Protein AF-A0A1E3SKC9-F1 (afdb_monomer_lite)

Foldseek 3Di:
DWDFQADQAFHQQVVSQVVLVVSLQPAEEEAEPEPVDGDDDPSRQKGFHAKPVHGRDIDDSDDHIYTYIYGD

pLDDT: mean 96.93, std 3.45, range [75.38, 98.69]

InterPro domains:
  IPR005543 PASTA domain [PF03793] (3-70)
  IPR005543 PASTA domain [PS51178] (1-71)
  IPR005543 PASTA domain [cd06577] (4-69)

Secondary structure (DSSP, 8-state):
-EEEPPP-TTSBHHHHHHHHHHHT-S-EEEEE--TT--S-S-GGG-EEEEEESPTT-EEETTS-EEEEEE--

Organism: Mycobacterium intermedium (NCBI:txid28445)

Structure (mmCIF, N/CA/C/O backbone):
data_AF-A0A1E3SKC9-F1
#
_entry.id   AF-A0A1E3SKC9-F1
#
loop_
_atom_site.group_PDB
_atom_site.id
_atom_site.type_symbol
_atom_site.label_atom_id
_atom_site.label_alt_id
_atom_site.label_comp_id
_atom_site.label_asym_id
_atom_site.label_entity_id
_atom_site.label_seq_id
_atom_site.pdbx_PDB_ins_code
_atom_site.Cartn_x
_atom_site.Cartn_y
_atom_site.Cartn_z
_atom_site.occupancy
_atom_site.B_iso_or_equiv
_atom_site.auth_seq_id
_atom_site.auth_comp_id
_atom_site.auth_asym_id
_atom_site.au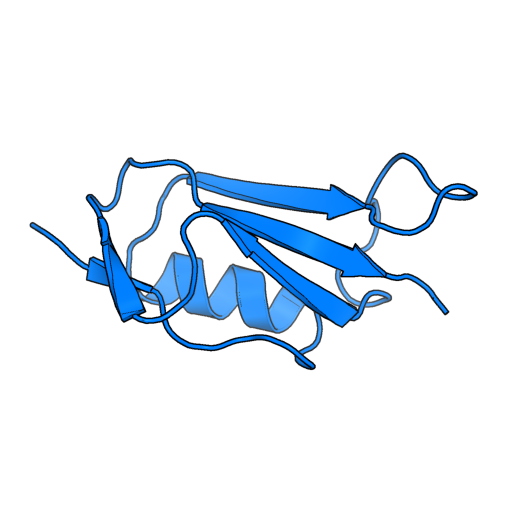th_atom_id
_atom_site.pdbx_PDB_model_num
ATOM 1 N N . MET A 1 1 ? -13.453 0.426 16.153 1.00 75.38 1 MET A N 1
ATOM 2 C CA . MET 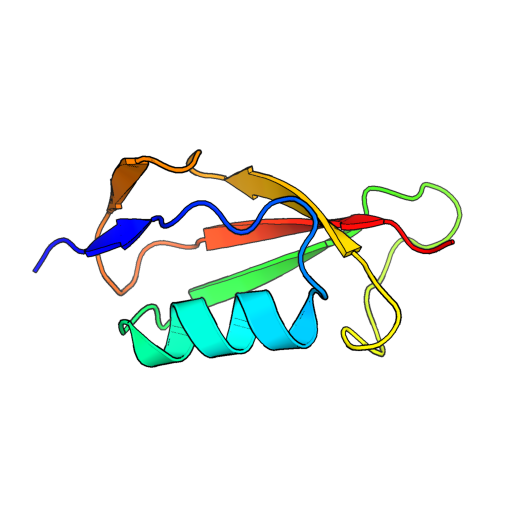A 1 1 ? -12.098 0.464 16.747 1.00 75.38 1 MET A CA 1
ATOM 3 C C . MET A 1 1 ? -11.185 1.094 15.710 1.00 75.38 1 MET A C 1
ATOM 5 O O . MET A 1 1 ? -11.314 0.727 14.548 1.00 75.38 1 MET A O 1
ATOM 9 N N . ALA A 1 2 ? -10.383 2.089 16.088 1.00 93.44 2 ALA A N 1
ATOM 10 C CA . ALA A 1 2 ? -9.489 2.774 15.155 1.00 93.44 2 ALA A CA 1
ATOM 11 C C . ALA A 1 2 ? -8.102 2.119 15.178 1.00 93.44 2 ALA A C 1
ATOM 13 O O . ALA A 1 2 ? -7.626 1.736 16.247 1.00 93.44 2 ALA A O 1
ATOM 14 N N . ILE A 1 3 ? -7.478 1.994 14.011 1.00 96.50 3 ILE A N 1
ATOM 15 C CA . ILE A 1 3 ? -6.136 1.448 13.818 1.00 96.50 3 ILE A CA 1
ATOM 16 C C . ILE A 1 3 ? -5.293 2.544 13.167 1.00 96.50 3 ILE A C 1
ATOM 18 O O . ILE A 1 3 ? -5.703 3.155 12.180 1.00 96.50 3 ILE A O 1
ATOM 22 N N . THR A 1 4 ? -4.113 2.806 13.722 1.00 98.00 4 THR A N 1
ATOM 23 C CA . THR A 1 4 ? -3.166 3.759 13.136 1.00 98.00 4 THR A CA 1
ATOM 24 C C . THR A 1 4 ? -2.407 3.101 11.990 1.00 98.00 4 THR A C 1
ATOM 26 O O . THR A 1 4 ? -1.815 2.033 12.163 1.00 98.00 4 THR A O 1
ATOM 29 N N . ILE A 1 5 ? -2.401 3.746 10.824 1.00 97.94 5 ILE A N 1
ATOM 30 C CA . ILE A 1 5 ? -1.685 3.263 9.642 1.00 97.94 5 ILE A CA 1
ATOM 31 C C . ILE A 1 5 ? -0.171 3.354 9.907 1.00 97.94 5 ILE A C 1
ATOM 33 O O . ILE A 1 5 ? 0.340 4.456 10.127 1.00 97.94 5 ILE A O 1
ATOM 37 N N . PRO A 1 6 ? 0.576 2.235 9.902 1.00 98.00 6 PRO A N 1
ATOM 38 C CA . PRO A 1 6 ? 2.025 2.263 10.060 1.00 98.00 6 PRO A CA 1
ATOM 39 C C . PRO A 1 6 ? 2.707 2.807 8.803 1.00 98.00 6 PRO A C 1
ATOM 41 O O . PRO A 1 6 ? 2.206 2.644 7.691 1.00 98.00 6 PRO A O 1
ATOM 44 N N . ASP A 1 7 ? 3.911 3.355 8.964 1.00 98.25 7 ASP A N 1
ATOM 45 C CA . ASP A 1 7 ? 4.754 3.640 7.807 1.00 98.25 7 ASP A CA 1
ATOM 46 C C . ASP A 1 7 ? 5.289 2.332 7.199 1.00 98.25 7 ASP A C 1
ATOM 48 O O . ASP A 1 7 ? 5.890 1.482 7.873 1.00 98.25 7 ASP A O 1
ATOM 52 N N . VAL A 1 8 ? 4.991 2.147 5.915 1.00 98.31 8 VAL A N 1
ATOM 53 C CA . VAL A 1 8 ? 5.382 0.989 5.103 1.00 98.31 8 VAL A CA 1
ATOM 54 C C . VAL A 1 8 ? 6.037 1.399 3.786 1.00 98.31 8 VAL A C 1
ATOM 56 O O . VAL A 1 8 ? 6.286 0.546 2.933 1.00 98.31 8 VAL A O 1
ATOM 59 N N . ILE A 1 9 ? 6.335 2.686 3.608 1.00 98.44 9 ILE A N 1
ATOM 60 C CA . ILE A 1 9 ? 7.015 3.189 2.415 1.00 98.44 9 ILE A CA 1
ATOM 61 C C . ILE A 1 9 ? 8.411 2.551 2.321 1.00 98.44 9 ILE A C 1
ATOM 63 O O . ILE A 1 9 ? 9.083 2.310 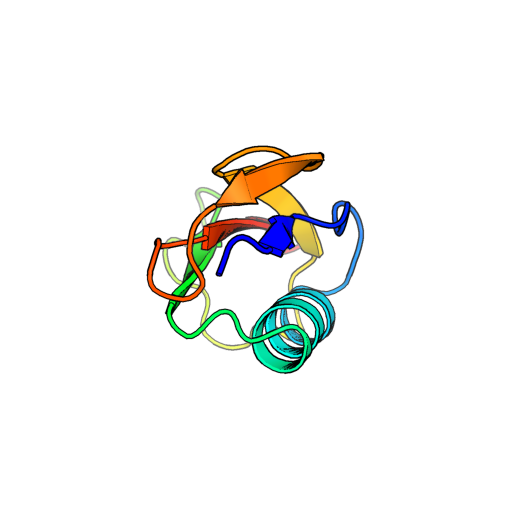3.323 1.00 98.44 9 ILE A O 1
ATOM 67 N N . GLY A 1 10 ? 8.825 2.196 1.105 1.00 98.38 10 GLY A N 1
ATOM 68 C CA . GLY A 1 10 ? 10.074 1.482 0.831 1.00 98.38 10 GLY A CA 1
ATOM 69 C C . GLY A 1 10 ? 10.012 -0.030 1.067 1.00 98.38 10 GLY A C 1
ATOM 70 O O . GLY A 1 10 ? 10.945 -0.740 0.693 1.00 98.38 10 GLY A O 1
ATOM 71 N N . GLN A 1 11 ? 8.925 -0.560 1.637 1.00 98.62 11 GLN A N 1
ATOM 72 C CA . GLN A 1 11 ? 8.756 -2.004 1.794 1.00 98.62 11 GLN A CA 1
ATOM 73 C C . GLN A 1 11 ? 8.277 -2.662 0.502 1.00 98.62 11 GLN A C 1
ATOM 75 O O . GLN A 1 11 ? 7.640 -2.051 -0.357 1.00 98.62 11 GLN A O 1
ATOM 80 N N . ASN A 1 12 ? 8.520 -3.965 0.409 1.00 98.62 12 ASN A N 1
ATOM 81 C CA . ASN A 1 12 ? 7.885 -4.811 -0.588 1.00 98.62 12 ASN A CA 1
ATOM 82 C C . ASN A 1 12 ? 6.350 -4.761 -0.453 1.00 98.62 12 ASN A C 1
ATOM 84 O O . ASN A 1 12 ? 5.824 -4.922 0.652 1.00 98.62 12 ASN A O 1
ATOM 88 N N . ALA A 1 13 ? 5.623 -4.606 -1.562 1.00 98.50 13 ALA A N 1
ATOM 89 C CA . ALA A 1 13 ? 4.173 -4.407 -1.528 1.00 98.50 13 ALA A CA 1
ATOM 90 C C . ALA A 1 13 ? 3.405 -5.602 -0.942 1.00 98.50 13 ALA A C 1
ATOM 92 O O . ALA A 1 13 ? 2.419 -5.406 -0.231 1.00 98.50 13 ALA A O 1
ATOM 93 N N . LYS A 1 14 ? 3.866 -6.843 -1.164 1.00 98.56 14 LYS A N 1
ATOM 94 C CA . LYS A 1 14 ? 3.241 -8.027 -0.549 1.00 98.56 14 LYS A CA 1
ATOM 95 C C . LYS A 1 14 ? 3.397 -8.018 0.971 1.00 98.56 14 LYS A C 1
ATOM 97 O O . LYS A 1 14 ? 2.448 -8.335 1.686 1.00 98.56 14 LYS A O 1
ATOM 102 N N . ILE A 1 15 ? 4.584 -7.659 1.455 1.00 98.69 15 ILE A N 1
ATOM 103 C CA . ILE A 1 15 ? 4.890 -7.606 2.889 1.00 98.69 15 ILE A CA 1
ATOM 104 C C . ILE A 1 15 ? 4.097 -6.481 3.559 1.00 98.69 15 ILE A C 1
ATOM 106 O O . ILE A 1 15 ? 3.449 -6.725 4.576 1.00 98.69 15 ILE A O 1
ATOM 110 N N . ALA A 1 16 ? 4.066 -5.294 2.950 1.00 98.62 16 ALA A N 1
ATOM 111 C CA . ALA A 1 16 ? 3.279 -4.162 3.429 1.00 98.62 16 ALA A CA 1
ATOM 112 C C . ALA A 1 16 ? 1.779 -4.496 3.506 1.00 98.62 16 ALA A C 1
ATOM 114 O O . ALA A 1 16 ? 1.155 -4.295 4.547 1.00 98.62 16 ALA A O 1
ATOM 115 N N . GLN A 1 17 ? 1.210 -5.087 2.448 1.00 98.44 17 GLN A N 1
ATOM 116 C CA . GLN A 1 17 ? -0.198 -5.491 2.434 1.00 98.44 17 GLN A CA 1
ATOM 117 C C . GLN A 1 17 ? -0.507 -6.524 3.526 1.00 98.44 17 GLN A C 1
ATOM 119 O O . GLN A 1 17 ? -1.504 -6.396 4.236 1.00 98.44 17 GLN A O 1
ATOM 124 N N . ASN A 1 18 ? 0.344 -7.541 3.689 1.00 98.62 18 ASN A N 1
ATOM 125 C CA . ASN A 1 18 ? 0.173 -8.546 4.738 1.00 98.62 18 ASN A CA 1
ATOM 126 C C . ASN A 1 18 ? 0.247 -7.922 6.140 1.00 98.62 18 ASN A C 1
ATOM 128 O O . ASN A 1 18 ? -0.541 -8.293 7.006 1.00 98.62 18 ASN A O 1
ATOM 132 N N . LYS A 1 19 ? 1.158 -6.965 6.357 1.00 98.44 19 LYS A N 1
ATOM 133 C CA . LYS A 1 19 ? 1.295 -6.246 7.630 1.00 98.44 19 LYS A CA 1
ATOM 134 C C . LYS A 1 19 ? 0.025 -5.469 7.970 1.00 98.44 19 LYS A C 1
ATOM 136 O O . LYS A 1 19 ? -0.448 -5.569 9.096 1.00 98.44 19 LYS A O 1
ATOM 141 N N . LEU A 1 20 ? -0.553 -4.747 7.008 1.00 98.12 20 LEU A N 1
ATOM 142 C CA . LEU A 1 20 ? -1.814 -4.025 7.215 1.00 98.12 20 LEU A CA 1
ATOM 143 C C . LEU A 1 20 ? -2.973 -4.982 7.526 1.00 98.12 20 LEU A C 1
ATOM 145 O O . LEU A 1 20 ? -3.693 -4.780 8.501 1.00 98.12 20 LEU A O 1
ATOM 149 N N . LYS A 1 21 ? -3.103 -6.080 6.777 1.00 98.00 21 LYS A N 1
ATOM 150 C CA . LYS A 1 21 ? -4.130 -7.099 7.050 1.00 98.00 21 LYS A CA 1
ATOM 151 C C . LYS A 1 21 ? -3.973 -7.735 8.432 1.00 98.00 21 LYS A C 1
ATOM 153 O O . LYS A 1 21 ? -4.963 -7.948 9.122 1.00 98.00 21 LYS A O 1
ATOM 158 N N . ALA A 1 22 ? -2.738 -7.983 8.870 1.00 97.88 22 ALA A N 1
ATOM 159 C CA . ALA A 1 22 ? -2.451 -8.514 10.202 1.00 97.88 22 ALA A CA 1
ATOM 160 C C . ALA A 1 22 ? -2.796 -7.535 11.340 1.00 97.88 22 ALA A C 1
ATOM 162 O O . ALA A 1 22 ? -3.079 -7.978 12.449 1.00 97.88 22 ALA A O 1
ATOM 163 N N . LEU A 1 23 ? -2.803 -6.223 11.074 1.00 96.69 23 LEU A N 1
ATOM 164 C CA . LEU A 1 23 ? -3.279 -5.208 12.022 1.00 96.69 23 LEU A CA 1
ATOM 165 C C . LEU A 1 23 ? -4.809 -5.130 12.100 1.00 96.69 23 LEU A C 1
ATOM 167 O O . LEU A 1 23 ? -5.332 -4.498 13.013 1.00 96.69 23 LEU A O 1
ATOM 171 N N . GLY A 1 24 ? -5.517 -5.776 11.170 1.00 97.44 24 GLY A N 1
ATOM 172 C CA . GLY A 1 24 ? -6.975 -5.838 11.135 1.00 97.44 24 GLY A CA 1
ATOM 173 C C . GLY A 1 24 ? -7.618 -5.048 9.999 1.00 97.44 24 GLY A C 1
ATOM 174 O O . GLY A 1 24 ? -8.839 -5.084 9.894 1.00 97.44 24 GLY A O 1
ATOM 175 N N . PHE A 1 25 ? -6.847 -4.374 9.137 1.00 98.00 25 PHE A N 1
ATOM 176 C CA . PHE A 1 25 ? -7.412 -3.730 7.948 1.00 98.00 25 PHE A CA 1
ATOM 177 C C . PHE A 1 25 ? -7.988 -4.784 7.002 1.00 98.00 25 PHE A C 1
ATOM 179 O O . PHE A 1 25 ? -7.276 -5.690 6.556 1.00 98.00 25 PHE A O 1
ATOM 186 N N . THR A 1 26 ? -9.274 -4.672 6.689 1.00 97.38 26 THR A N 1
ATOM 187 C CA . THR A 1 26 ? -9.967 -5.633 5.824 1.00 97.38 26 THR A CA 1
ATOM 188 C C . THR A 1 26 ? -9.949 -5.220 4.360 1.00 97.38 26 THR A C 1
ATOM 190 O O . THR A 1 26 ? -10.060 -6.088 3.497 1.00 97.38 26 THR A O 1
ATOM 193 N N . ASP A 1 27 ? -9.757 -3.929 4.084 1.00 97.94 27 ASP A N 1
ATOM 194 C CA . ASP A 1 27 ? -9.716 -3.375 2.735 1.00 97.94 27 ASP A CA 1
ATOM 195 C C . ASP A 1 27 ? -8.361 -2.704 2.451 1.00 97.94 27 ASP A C 1
ATOM 197 O O . ASP A 1 27 ? -8.078 -1.591 2.894 1.00 97.94 27 ASP A O 1
ATOM 201 N N . VAL A 1 28 ? -7.477 -3.439 1.764 1.00 98.31 28 VAL A N 1
ATOM 202 C CA . VAL A 1 28 ? -6.124 -2.977 1.418 1.00 98.31 28 VAL A CA 1
ATOM 203 C C . VAL A 1 28 ? -5.880 -3.166 -0.072 1.00 98.31 28 VAL A C 1
ATOM 205 O O . VAL A 1 28 ? -5.595 -4.283 -0.533 1.00 98.31 28 VAL A O 1
ATOM 208 N N . GLU A 1 29 ? -5.926 -2.062 -0.803 1.00 98.31 29 GLU A N 1
ATOM 209 C CA . GLU A 1 29 ? -5.780 -2.015 -2.252 1.00 98.31 29 GLU A CA 1
ATOM 210 C C . GLU A 1 29 ? -4.349 -1.672 -2.677 1.00 98.31 29 GLU A C 1
ATOM 212 O O . GLU A 1 29 ? -3.569 -1.072 -1.935 1.00 98.31 29 GLU A O 1
ATOM 217 N N . LEU A 1 30 ? -3.989 -2.069 -3.898 1.00 98.31 30 LEU A N 1
ATOM 218 C CA . LEU A 1 30 ? -2.701 -1.749 -4.507 1.00 98.31 30 LEU A CA 1
ATOM 219 C C . LEU A 1 30 ? -2.942 -0.924 -5.769 1.00 98.31 30 LEU A C 1
ATOM 221 O O . LEU A 1 30 ? -3.610 -1.388 -6.690 1.00 98.31 30 LEU A O 1
ATOM 225 N N . ALA A 1 31 ? -2.335 0.255 -5.837 1.00 98.12 31 ALA A N 1
ATOM 226 C CA . ALA A 1 31 ? -2.379 1.125 -7.002 1.00 98.12 31 ALA A CA 1
ATOM 227 C C . ALA A 1 31 ? -0.977 1.271 -7.594 1.00 98.12 31 ALA A C 1
ATOM 229 O O . ALA A 1 31 ? -0.012 1.556 -6.883 1.00 98.12 31 ALA A O 1
ATOM 230 N N . SER A 1 32 ? -0.843 1.093 -8.905 1.00 97.94 32 SER A N 1
ATOM 231 C CA . SER A 1 32 ? 0.441 1.318 -9.561 1.00 97.94 32 SER A CA 1
ATOM 232 C C . SER A 1 32 ? 0.739 2.811 -9.694 1.00 97.94 32 SER A C 1
ATOM 234 O O . SER A 1 32 ? -0.066 3.578 -10.216 1.00 97.94 32 SER A O 1
ATOM 236 N N . ALA A 1 33 ? 1.941 3.202 -9.284 1.00 97.31 33 ALA A N 1
ATOM 237 C CA . ALA A 1 33 ? 2.552 4.494 -9.569 1.00 97.31 33 ALA A CA 1
ATOM 238 C C . ALA A 1 33 ? 3.512 4.433 -10.777 1.00 97.31 33 ALA A C 1
ATOM 240 O 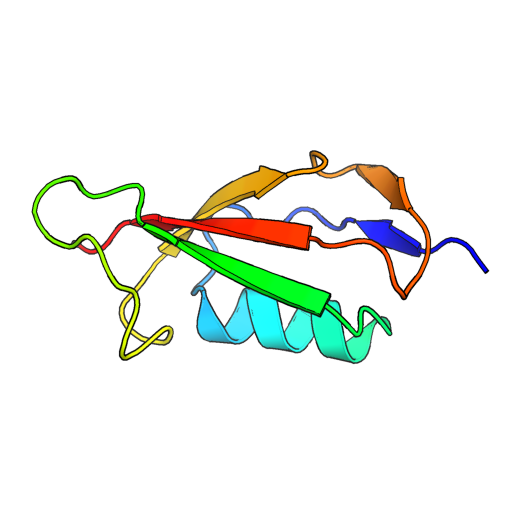O . ALA A 1 33 ? 4.191 5.413 -11.077 1.00 97.31 33 ALA A O 1
ATOM 241 N N . THR A 1 34 ? 3.590 3.298 -11.483 1.00 94.81 34 THR A N 1
ATOM 242 C CA . THR A 1 34 ? 4.410 3.135 -12.692 1.00 94.81 34 THR A CA 1
ATOM 243 C C . THR A 1 34 ? 3.522 3.227 -13.944 1.00 94.81 34 THR A C 1
ATOM 245 O O . THR A 1 34 ? 2.793 2.274 -14.221 1.00 94.81 34 THR A O 1
ATOM 248 N N . PRO A 1 35 ? 3.611 4.294 -14.772 1.00 92.00 35 PRO A N 1
ATOM 249 C CA . PRO A 1 35 ? 2.690 4.520 -15.899 1.00 92.00 35 PRO A CA 1
ATOM 250 C C . PRO A 1 35 ? 2.607 3.369 -16.909 1.00 92.00 35 PRO A C 1
ATOM 252 O O . PRO A 1 35 ? 1.552 3.103 -17.479 1.00 92.00 35 PRO A O 1
ATOM 255 N N . LYS A 1 36 ? 3.720 2.653 -17.111 1.00 94.75 36 LYS A N 1
ATOM 256 C CA . LYS A 1 36 ? 3.806 1.500 -18.018 1.00 94.75 36 LYS A CA 1
ATOM 257 C C . LYS A 1 36 ? 2.989 0.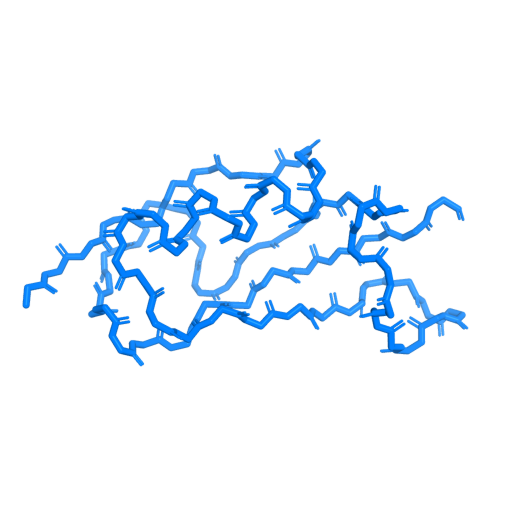290 -17.545 1.00 94.75 36 LYS A C 1
ATOM 259 O O . LYS A 1 36 ? 2.614 -0.550 -18.358 1.00 94.75 36 LYS A O 1
ATOM 264 N N . TYR A 1 37 ? 2.740 0.168 -16.245 1.00 92.50 37 TYR A N 1
ATOM 265 C CA . TYR A 1 37 ? 2.101 -0.996 -15.644 1.00 92.50 37 TYR A CA 1
ATOM 266 C C . TYR A 1 37 ? 0.877 -0.538 -14.861 1.00 92.50 37 TYR A C 1
ATOM 268 O O . TYR A 1 37 ? 0.987 -0.235 -13.686 1.00 92.50 37 TYR A O 1
ATOM 276 N N . GLN A 1 38 ? -0.294 -0.486 -15.487 1.00 90.56 38 GLN A N 1
ATOM 277 C CA . GLN A 1 38 ? -1.501 0.028 -14.823 1.00 90.56 38 GLN A CA 1
ATOM 278 C C . GLN A 1 38 ? -2.018 -0.892 -13.702 1.00 90.56 38 GLN A C 1
ATOM 280 O O . GLN A 1 38 ? -2.628 -0.417 -12.752 1.00 90.56 38 GLN A O 1
ATOM 285 N N . ASN A 1 39 ? -1.722 -2.195 -13.782 1.00 94.75 39 ASN A N 1
ATOM 286 C CA . ASN A 1 39 ? -2.218 -3.210 -12.852 1.00 94.75 39 ASN A CA 1
ATOM 287 C C . ASN A 1 39 ? -1.082 -3.874 -12.059 1.00 94.75 39 ASN A C 1
ATOM 289 O O . ASN A 1 39 ? -0.010 -4.166 -12.601 1.00 94.75 39 ASN A O 1
ATOM 293 N N . VAL A 1 40 ? -1.348 -4.187 -10.788 1.00 96.62 40 VAL A N 1
ATOM 294 C CA . VAL A 1 40 ? -0.405 -4.845 -9.870 1.00 96.62 40 VAL A CA 1
ATOM 295 C C . VAL A 1 40 ? -0.749 -6.334 -9.742 1.00 96.62 40 VAL A C 1
ATOM 297 O O . VAL A 1 40 ? -1.514 -6.736 -8.873 1.00 96.62 40 VAL A O 1
ATOM 300 N N . PHE A 1 41 ? -0.182 -7.174 -10.613 1.00 94.62 41 PHE A N 1
ATOM 301 C CA . PHE A 1 41 ? -0.500 -8.615 -10.632 1.00 94.62 41 PHE A CA 1
ATOM 302 C C . PHE A 1 41 ? 0.272 -9.453 -9.607 1.00 94.62 41 PHE A C 1
ATOM 304 O O . PHE A 1 41 ? -0.286 -10.356 -8.993 1.00 94.62 41 PHE A O 1
ATOM 311 N N . VAL A 1 42 ? 1.568 -9.177 -9.430 1.00 96.56 42 VAL A N 1
ATOM 312 C CA . VAL A 1 42 ? 2.447 -9.927 -8.516 1.00 96.56 42 VAL A CA 1
ATOM 313 C C . VAL A 1 42 ? 3.040 -8.945 -7.509 1.00 96.56 42 VAL A C 1
ATOM 315 O O . VAL A 1 42 ? 4.133 -8.441 -7.754 1.00 96.56 42 VAL A O 1
ATOM 318 N N . PRO A 1 43 ? 2.354 -8.647 -6.387 1.00 97.44 43 PRO A N 1
ATOM 319 C CA . PRO A 1 43 ? 2.775 -7.607 -5.440 1.00 97.44 43 PRO A CA 1
ATOM 320 C C . PRO A 1 43 ? 4.187 -7.807 -4.879 1.00 97.44 43 PRO A C 1
ATOM 322 O O . PRO A 1 43 ? 4.867 -6.847 -4.545 1.00 97.44 43 PRO A O 1
ATOM 325 N N . ALA A 1 44 ? 4.667 -9.052 -4.825 1.00 98.00 44 ALA A N 1
ATOM 326 C CA . ALA A 1 44 ? 6.023 -9.363 -4.381 1.00 98.00 44 ALA A CA 1
ATOM 327 C C . ALA A 1 44 ? 7.128 -8.768 -5.282 1.00 98.00 44 ALA A C 1
ATOM 329 O O . ALA A 1 44 ? 8.271 -8.699 -4.850 1.00 98.00 44 ALA A O 1
ATOM 330 N N . ASN A 1 45 ? 6.803 -8.301 -6.491 1.00 97.19 45 ASN A N 1
ATOM 331 C CA . ASN A 1 45 ? 7.754 -7.674 -7.419 1.00 97.19 45 ASN A CA 1
ATOM 332 C C . ASN A 1 45 ? 7.730 -6.134 -7.374 1.00 97.19 45 ASN A C 1
ATOM 334 O O . ASN A 1 45 ? 8.278 -5.494 -8.271 1.00 97.19 45 ASN A O 1
ATOM 338 N N . TRP A 1 46 ? 7.041 -5.542 -6.396 1.00 98.44 46 TRP A N 1
ATOM 339 C CA . TRP A 1 46 ? 6.789 -4.103 -6.324 1.00 98.44 46 TRP A CA 1
ATOM 340 C C . TRP A 1 46 ? 7.198 -3.528 -4.970 1.00 98.44 46 TRP A C 1
ATOM 342 O O . TRP A 1 46 ? 7.189 -4.231 -3.954 1.00 98.44 46 TRP A O 1
ATOM 352 N N . THR A 1 47 ? 7.487 -2.231 -4.955 1.00 98.62 47 THR A N 1
ATOM 353 C CA . THR A 1 47 ? 7.878 -1.479 -3.758 1.00 98.62 47 THR A CA 1
ATOM 354 C C . THR A 1 47 ? 6.858 -0.388 -3.471 1.00 98.62 47 THR A C 1
ATOM 356 O O . THR A 1 47 ? 6.430 0.314 -4.384 1.00 98.62 47 THR A O 1
ATOM 359 N N . VAL A 1 48 ? 6.461 -0.230 -2.210 1.00 98.62 48 VAL A N 1
ATOM 360 C CA . VAL A 1 48 ? 5.563 0.847 -1.778 1.00 98.62 48 VAL A CA 1
ATOM 361 C C . VAL A 1 48 ? 6.285 2.187 -1.864 1.00 98.62 48 VAL A C 1
ATOM 363 O O . VAL A 1 48 ? 7.371 2.352 -1.314 1.00 98.62 48 VAL A O 1
ATOM 366 N N . VAL A 1 49 ? 5.653 3.156 -2.514 1.00 98.38 49 VAL A N 1
ATOM 367 C CA . VAL A 1 49 ? 6.132 4.542 -2.629 1.00 98.38 49 VAL A CA 1
ATOM 368 C C . VAL A 1 49 ? 5.169 5.557 -2.015 1.00 98.38 49 VAL A C 1
ATOM 370 O O . VAL A 1 49 ? 5.521 6.722 -1.876 1.00 98.38 49 VAL A O 1
ATOM 373 N N . GLY A 1 50 ? 3.963 5.134 -1.638 1.00 98.44 50 GLY A N 1
ATOM 374 C CA . GLY A 1 50 ? 2.986 5.986 -0.971 1.00 98.44 50 GLY A CA 1
ATOM 375 C C . GLY A 1 50 ? 1.856 5.181 -0.344 1.00 98.44 50 GLY A C 1
ATOM 376 O O . GLY A 1 50 ? 1.622 4.030 -0.714 1.00 98.44 50 GLY A O 1
ATOM 377 N N . VAL A 1 51 ? 1.162 5.797 0.608 1.00 98.69 51 VAL A N 1
ATOM 378 C CA . VAL A 1 51 ? 0.023 5.211 1.321 1.00 98.69 51 VAL A CA 1
ATOM 379 C C . VAL A 1 51 ? -1.059 6.273 1.459 1.00 98.69 51 VAL A C 1
ATOM 381 O O . VAL A 1 51 ? -0.748 7.421 1.777 1.00 98.69 51 VAL A O 1
ATOM 384 N N . GLU A 1 52 ? -2.309 5.896 1.210 1.00 98.19 52 GLU A N 1
ATOM 385 C CA . GLU A 1 52 ? -3.476 6.763 1.378 1.00 98.19 52 GLU A CA 1
ATOM 386 C C . GLU A 1 52 ? -4.574 6.022 2.161 1.00 98.19 52 GLU A C 1
ATOM 388 O O . GLU A 1 52 ? -4.980 4.946 1.724 1.00 98.19 52 GLU A O 1
ATOM 393 N N . PRO A 1 53 ? -5.072 6.565 3.291 1.00 98.12 53 PRO A N 1
ATOM 394 C CA . PRO A 1 53 ? -4.599 7.766 3.999 1.00 98.12 53 PRO A CA 1
ATOM 395 C C . PRO A 1 53 ? -3.130 7.668 4.467 1.00 98.12 53 PRO A C 1
ATOM 397 O O . PRO A 1 53 ? -2.611 6.559 4.605 1.00 98.12 53 PRO A O 1
ATOM 400 N N . PRO A 1 54 ? -2.422 8.797 4.679 1.00 98.00 54 PRO A N 1
ATOM 401 C CA . PRO A 1 54 ? -0.987 8.774 4.954 1.00 98.00 54 PRO A CA 1
ATOM 402 C C . PRO A 1 54 ? -0.660 8.082 6.289 1.00 98.00 54 PRO A C 1
ATOM 404 O O . PRO A 1 54 ? -1.507 8.044 7.191 1.00 98.00 54 PRO A O 1
ATOM 407 N N 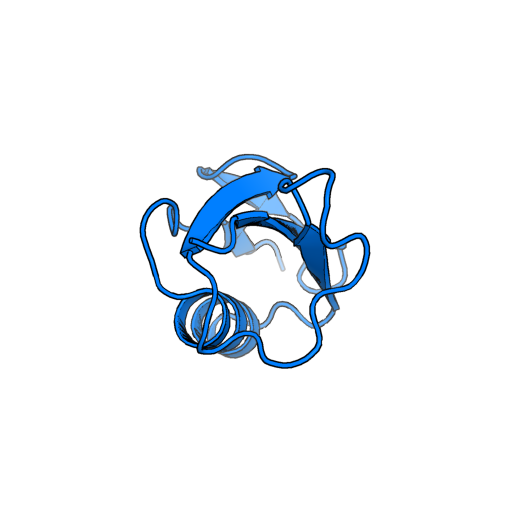. PRO A 1 55 ? 0.574 7.570 6.459 1.00 98.06 55 PRO A N 1
ATOM 408 C CA . PRO A 1 55 ? 1.009 6.965 7.714 1.00 98.06 55 PRO A CA 1
ATOM 409 C C . PRO A 1 55 ? 0.779 7.879 8.924 1.00 98.06 55 PRO A C 1
ATOM 411 O O . PRO A 1 55 ? 0.904 9.099 8.833 1.00 98.06 55 PRO A O 1
ATOM 414 N N . GLY A 1 56 ? 0.436 7.285 10.067 1.00 97.94 56 GLY A N 1
ATOM 415 C CA . GLY A 1 56 ? 0.057 8.004 11.287 1.00 97.94 56 GLY A CA 1
ATOM 416 C C . GLY A 1 56 ? -1.422 8.396 11.355 1.00 97.94 56 GLY A C 1
ATOM 417 O O . GLY A 1 56 ? -1.899 8.760 12.428 1.00 97.94 56 GLY A O 1
ATOM 418 N N . THR A 1 57 ? -2.177 8.269 10.259 1.00 98.00 57 THR A N 1
ATOM 419 C CA . THR A 1 57 ? -3.632 8.476 10.280 1.00 98.00 57 THR A CA 1
ATOM 420 C C . THR A 1 57 ? -4.319 7.326 11.014 1.00 98.00 57 THR A C 1
ATOM 422 O O . THR A 1 57 ? -4.002 6.158 10.788 1.00 98.00 57 THR A O 1
ATOM 425 N N . SER A 1 58 ? -5.274 7.649 11.885 1.00 97.75 58 SER A N 1
ATOM 426 C CA . SER A 1 58 ? -6.119 6.667 12.568 1.00 97.75 58 SER A CA 1
ATOM 427 C C . SER A 1 58 ? -7.428 6.498 11.809 1.00 97.75 58 SER A C 1
ATOM 429 O O . SER A 1 58 ? -8.200 7.449 11.704 1.00 97.75 58 SER A O 1
ATOM 431 N N . VAL A 1 59 ? -7.674 5.294 11.298 1.00 97.31 59 VAL A N 1
ATOM 432 C CA . VAL A 1 59 ? -8.855 4.970 10.481 1.00 97.31 59 VAL A CA 1
ATOM 433 C C . VAL A 1 59 ? -9.545 3.714 11.009 1.00 97.31 59 VAL A C 1
ATOM 435 O O . VAL A 1 59 ? -9.008 3.009 11.870 1.00 97.31 59 VAL A O 1
ATOM 438 N N . SER A 1 60 ? -10.765 3.447 10.560 1.00 97.56 60 SER A N 1
ATOM 439 C CA . SER A 1 60 ? -11.480 2.220 10.905 1.00 97.56 60 SER A CA 1
ATOM 440 C C . SER A 1 60 ? -10.868 1.011 10.185 1.00 97.56 60 SER A C 1
ATOM 442 O O . SER A 1 60 ? -10.268 1.137 9.124 1.00 97.56 60 SER A O 1
ATOM 444 N N . ALA A 1 61 ? -11.037 -0.190 10.743 1.00 96.00 61 ALA A N 1
ATOM 445 C CA . ALA A 1 61 ? -10.571 -1.428 10.109 1.00 96.00 61 ALA A CA 1
ATOM 446 C C . ALA A 1 61 ? -11.191 -1.687 8.719 1.00 96.00 61 ALA A C 1
ATOM 448 O O . ALA A 1 61 ? -10.594 -2.397 7.911 1.00 96.00 61 ALA A O 1
ATOM 449 N N . ALA A 1 62 ? -12.379 -1.130 8.467 1.00 96.75 62 ALA A N 1
ATOM 450 C CA . ALA A 1 62 ? -13.116 -1.282 7.218 1.00 96.75 62 ALA A CA 1
ATOM 451 C C . ALA A 1 62 ? -12.846 -0.149 6.215 1.00 96.75 62 ALA A C 1
ATOM 453 O O . ALA A 1 62 ? -13.322 -0.233 5.087 1.00 96.75 62 ALA A O 1
ATOM 454 N N . ASP A 1 63 ? -12.112 0.895 6.612 1.00 97.69 63 ASP A N 1
ATOM 455 C CA . ASP A 1 63 ? -11.758 1.984 5.706 1.00 97.69 63 ASP A CA 1
ATOM 456 C C . ASP A 1 63 ? -10.698 1.489 4.716 1.00 97.69 63 ASP A C 1
ATOM 458 O O . ASP A 1 63 ? -9.758 0.781 5.091 1.00 97.69 63 ASP A O 1
ATOM 462 N N . THR A 1 64 ? -10.837 1.880 3.451 1.00 98.38 64 THR A N 1
ATOM 463 C CA . THR A 1 64 ? -9.897 1.503 2.396 1.00 98.38 64 THR A CA 1
ATOM 464 C C . THR A 1 64 ? -8.531 2.140 2.636 1.00 98.38 64 THR A C 1
ATOM 466 O O . THR A 1 64 ? -8.409 3.362 2.755 1.00 98.38 64 THR A O 1
ATOM 469 N N . VAL A 1 65 ? -7.484 1.313 2.645 1.00 98.50 65 VAL A N 1
ATOM 470 C CA . VAL A 1 65 ? -6.087 1.764 2.631 1.00 98.50 65 VAL A CA 1
ATOM 471 C C . VAL A 1 65 ? -5.456 1.402 1.292 1.00 98.50 65 VAL A C 1
ATOM 473 O O . VAL A 1 65 ? -5.306 0.227 0.955 1.00 98.50 65 VAL A O 1
ATOM 476 N N . VAL A 1 66 ? -5.039 2.411 0.534 1.00 98.56 66 VAL A N 1
ATOM 477 C CA . VAL A 1 66 ? -4.410 2.246 -0.778 1.00 98.56 66 VAL A CA 1
ATOM 478 C C . VAL A 1 66 ? -2.894 2.327 -0.637 1.00 98.56 66 VAL A C 1
ATOM 480 O O . VAL A 1 66 ? -2.346 3.337 -0.192 1.00 98.56 66 VAL A O 1
ATOM 483 N N . LEU A 1 67 ? -2.189 1.282 -1.068 1.00 98.69 67 LEU A N 1
ATOM 484 C CA . LEU A 1 67 ? -0.736 1.302 -1.228 1.00 98.69 67 LEU A CA 1
ATOM 485 C C . LEU A 1 67 ? -0.384 1.666 -2.671 1.00 98.69 67 LEU A C 1
ATOM 487 O O . LEU A 1 67 ? -0.630 0.890 -3.598 1.00 98.69 67 LEU A O 1
ATOM 491 N N . LYS A 1 68 ? 0.251 2.822 -2.864 1.00 98.44 68 LYS A N 1
ATOM 492 C CA . LYS A 1 68 ? 0.856 3.199 -4.146 1.00 98.44 68 LYS A CA 1
ATOM 493 C C . LYS A 1 68 ? 2.194 2.495 -4.289 1.00 98.44 68 LYS A C 1
ATOM 495 O O . LYS A 1 68 ? 3.046 2.603 -3.406 1.00 98.44 68 LYS A O 1
ATOM 500 N N . VAL A 1 69 ? 2.394 1.786 -5.392 1.00 98.62 69 VAL A N 1
ATOM 501 C CA . VAL A 1 69 ? 3.560 0.920 -5.587 1.00 98.62 69 VAL A CA 1
ATOM 502 C C . VAL A 1 69 ? 4.230 1.158 -6.933 1.00 98.62 69 VAL A C 1
ATOM 504 O O . VAL A 1 69 ? 3.559 1.386 -7.936 1.00 98.62 69 VAL A O 1
ATOM 507 N N . THR A 1 70 ? 5.554 1.068 -6.983 1.00 98.06 70 THR A N 1
ATOM 508 C CA . THR A 1 70 ? 6.316 1.103 -8.235 1.00 98.06 70 THR A CA 1
ATOM 509 C C . THR A 1 70 ? 6.918 -0.253 -8.545 1.00 98.06 70 THR A C 1
ATOM 511 O O . THR A 1 70 ? 7.287 -1.028 -7.657 1.00 98.06 70 THR A O 1
ATOM 514 N N . LYS A 1 71 ? 6.996 -0.538 -9.841 1.00 94.06 71 LYS A N 1
ATOM 515 C CA . LYS A 1 71 ? 7.761 -1.653 -10.377 1.00 94.06 71 LYS A CA 1
ATOM 516 C C . LYS A 1 71 ? 9.080 -1.111 -10.933 1.00 94.06 71 LYS A C 1
ATOM 518 O O . LYS A 1 71 ? 9.021 -0.099 -11.640 1.00 94.06 71 LYS A O 1
ATOM 523 N N . PRO A 1 72 ? 10.218 -1.759 -10.632 1.00 83.75 72 PRO A N 1
ATOM 524 C CA . PRO A 1 72 ? 11.482 -1.488 -11.308 1.00 83.75 72 PRO A CA 1
ATOM 525 C C . PRO A 1 72 ? 11.379 -1.623 -12.835 1.00 83.75 72 PRO A C 1
ATOM 527 O O . PRO A 1 72 ? 10.550 -2.435 -13.325 1.00 83.75 72 PRO A O 1
#

Radius of gyration: 11.45 Å; chains: 1; bounding box: 25×19×35 Å

Sequence (72 aa):
MAITIPDVIGQNAKIAQNKLKALGFTDVELASATPKYQNVFVPANWTVVGVEPPPGTSVSAADTVVLKVTKP